Protein AF-A0AAN4W1P3-F1 (afdb_monomer_lite)

pLDDT: mean 85.11, std 11.05, range [48.34, 97.38]

Sequence (76 aa):
MKIFVIIVVLLMALAGLYYRGEKSVHIEKDIAASPKEVWKVLINTEAYADWNTVIKPLSGTVMEGQKLNPNYSPLN

Organism: NCBI:txid981

InterPro domains:
  IPR023393 START-like domain superfamily [G3DSA:3.30.530.20] (11-71)

Foldseek 3Di:
DVVVVVVVVVVVVVVVVVVPDDDDDDDDDDDPDDPVVVVVCVQPQVCCVVPPPFWHRWDDHPDPPDDIDTDGDPDD

Structure (mmCIF, N/CA/C/O backbone):
data_AF-A0AAN4W1P3-F1
#
_entry.id   AF-A0AAN4W1P3-F1
#
loop_
_atom_site.group_PDB
_atom_site.id
_atom_site.type_symbol
_atom_site.label_atom_id
_atom_site.label_alt_id
_atom_site.label_comp_id
_atom_site.label_asym_id
_atom_site.label_entity_id
_atom_site.label_seq_id
_atom_site.pdbx_PDB_ins_code
_atom_site.Cartn_x
_atom_site.Cartn_y
_atom_site.Cartn_z
_atom_site.occupancy
_atom_site.B_iso_or_equiv
_atom_site.auth_seq_id
_atom_site.auth_comp_id
_atom_site.auth_asym_id
_atom_site.auth_atom_id
_atom_site.pdbx_PDB_model_num
ATOM 1 N N . MET A 1 1 ? 25.169 8.502 -44.379 1.00 76.44 1 MET A N 1
ATOM 2 C CA . MET A 1 1 ? 24.175 7.507 -43.909 1.00 76.44 1 MET A CA 1
ATOM 3 C C . MET A 1 1 ? 24.407 7.050 -42.464 1.00 76.44 1 MET A C 1
ATOM 5 O O . MET A 1 1 ? 23.493 7.193 -41.671 1.00 76.44 1 MET A O 1
ATOM 9 N N . LYS A 1 2 ? 25.606 6.587 -42.067 1.00 89.50 2 LYS A N 1
ATOM 10 C CA . LYS A 1 2 ? 25.887 6.107 -40.689 1.00 89.50 2 LYS A CA 1
ATOM 11 C C . LYS A 1 2 ? 25.604 7.132 -39.571 1.00 89.50 2 LYS A C 1
ATOM 13 O O . LYS A 1 2 ? 24.939 6.798 -38.603 1.00 89.50 2 LYS A O 1
ATOM 18 N N . ILE A 1 3 ? 26.046 8.384 -39.735 1.00 95.06 3 ILE A N 1
ATOM 19 C CA . ILE A 1 3 ? 25.830 9.466 -38.748 1.00 95.06 3 ILE A CA 1
ATOM 20 C C . ILE A 1 3 ? 24.341 9.780 -38.559 1.00 95.06 3 ILE A C 1
ATOM 22 O O . ILE A 1 3 ? 23.883 9.948 -37.436 1.00 95.06 3 ILE A O 1
ATOM 26 N N . PHE A 1 4 ? 23.572 9.790 -39.649 1.00 96.12 4 PHE A N 1
ATOM 27 C CA . PHE A 1 4 ? 22.129 10.019 -39.596 1.00 96.12 4 PHE A CA 1
ATOM 28 C C . PHE A 1 4 ? 21.411 8.933 -38.782 1.00 96.12 4 PHE A C 1
ATOM 30 O O . PHE A 1 4 ? 20.596 9.249 -37.923 1.00 96.12 4 PHE A O 1
ATOM 37 N N . VAL A 1 5 ? 21.778 7.662 -38.982 1.00 96.44 5 VAL A N 1
ATOM 38 C CA . VAL A 1 5 ? 21.227 6.539 -38.203 1.00 96.44 5 VAL A CA 1
ATOM 39 C C . VAL A 1 5 ? 21.553 6.683 -36.713 1.00 96.44 5 VAL A C 1
ATOM 41 O O . VAL A 1 5 ? 20.674 6.492 -35.880 1.00 96.44 5 VAL A O 1
ATOM 44 N N . ILE A 1 6 ? 22.785 7.077 -36.371 1.00 96.81 6 ILE A N 1
ATOM 45 C CA . ILE A 1 6 ? 23.195 7.293 -34.974 1.00 96.81 6 ILE A CA 1
ATOM 46 C C . ILE A 1 6 ? 22.354 8.396 -34.322 1.00 96.81 6 ILE A C 1
ATOM 48 O O . ILE A 1 6 ? 21.867 8.210 -33.210 1.00 96.81 6 ILE A O 1
ATOM 52 N N . ILE A 1 7 ? 22.135 9.513 -35.020 1.00 97.06 7 ILE A N 1
ATOM 53 C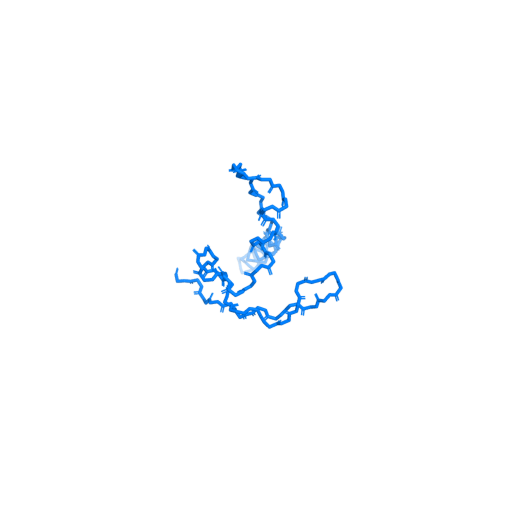 CA . ILE A 1 7 ? 21.323 10.628 -34.512 1.00 97.06 7 ILE A CA 1
ATOM 54 C C . ILE A 1 7 ? 19.882 10.177 -34.259 1.00 97.06 7 ILE A C 1
ATOM 56 O O . ILE A 1 7 ? 19.335 10.454 -33.196 1.00 97.06 7 ILE A O 1
ATOM 60 N N . VAL A 1 8 ? 19.281 9.436 -35.193 1.00 97.19 8 VAL A N 1
ATOM 61 C CA . VAL A 1 8 ? 17.905 8.935 -35.047 1.00 97.19 8 VAL A CA 1
ATOM 62 C C . VAL A 1 8 ? 17.776 7.990 -33.848 1.00 97.19 8 VAL A C 1
ATOM 64 O O . VAL A 1 8 ? 16.849 8.132 -33.053 1.00 97.19 8 VAL A O 1
ATOM 67 N N . VAL A 1 9 ? 18.724 7.067 -33.665 1.00 96.94 9 VAL A N 1
ATOM 68 C CA . VAL A 1 9 ? 18.738 6.156 -32.507 1.00 96.94 9 VAL A CA 1
ATOM 69 C C . VAL A 1 9 ? 18.878 6.928 -31.195 1.00 96.94 9 VAL A C 1
ATOM 71 O O . VAL A 1 9 ? 18.172 6.638 -30.230 1.00 96.94 9 VAL A O 1
ATOM 74 N N . LEU A 1 10 ? 19.749 7.936 -31.162 1.00 96.94 10 LEU A N 1
ATOM 75 C CA . LEU A 1 10 ? 19.998 8.735 -29.965 1.00 96.94 10 LEU A CA 1
ATOM 76 C C . LEU A 1 10 ? 18.773 9.583 -29.590 1.00 96.94 10 LEU A C 1
ATOM 78 O O . LEU A 1 10 ? 18.405 9.646 -28.419 1.00 96.94 10 LEU A O 1
ATOM 82 N N . LEU A 1 11 ? 18.077 10.148 -30.581 1.00 96.88 11 LEU A N 1
ATOM 83 C CA . LEU A 1 11 ? 16.812 10.858 -30.372 1.00 96.88 11 LEU A CA 1
ATOM 84 C C . LEU A 1 11 ? 15.708 9.933 -29.842 1.00 96.88 11 LEU A C 1
ATOM 86 O O . LEU A 1 11 ? 15.001 10.311 -28.911 1.00 96.88 11 LEU A O 1
ATOM 90 N N . MET A 1 12 ? 15.588 8.711 -30.374 1.00 95.38 12 MET A N 1
ATOM 91 C CA . MET A 1 12 ? 14.622 7.729 -29.863 1.00 95.38 12 MET A CA 1
ATOM 92 C C . MET A 1 12 ? 14.925 7.315 -28.418 1.00 95.38 12 MET A C 1
ATOM 94 O O . MET A 1 12 ? 14.004 7.195 -27.610 1.00 95.38 12 MET A O 1
ATOM 98 N N . ALA A 1 13 ? 16.202 7.143 -28.065 1.00 94.75 13 ALA A N 1
ATOM 99 C CA . ALA A 1 13 ? 16.605 6.819 -26.698 1.00 94.75 13 ALA A CA 1
ATOM 100 C C . ALA A 1 13 ? 16.265 7.951 -25.714 1.00 94.75 13 ALA A C 1
ATOM 102 O O . ALA A 1 13 ? 15.713 7.695 -24.643 1.00 94.75 13 ALA A O 1
ATOM 103 N N . LEU A 1 14 ? 16.536 9.205 -26.092 1.00 94.06 14 LEU A N 1
ATOM 104 C CA . LEU A 1 14 ? 16.201 10.376 -25.278 1.00 94.06 14 LEU A CA 1
ATOM 105 C C . LEU A 1 14 ? 14.687 10.553 -25.117 1.00 94.06 14 LEU A C 1
ATOM 107 O O . LEU A 1 14 ? 14.223 10.810 -24.008 1.00 94.06 14 LEU A O 1
ATOM 111 N N . ALA A 1 15 ? 13.912 10.351 -26.186 1.00 90.88 15 ALA A N 1
ATOM 112 C CA . ALA A 1 15 ? 12.454 10.362 -26.110 1.00 90.88 15 ALA A CA 1
ATOM 113 C C . ALA A 1 15 ? 11.941 9.278 -25.147 1.00 90.88 15 ALA A C 1
ATOM 115 O O . ALA A 1 15 ? 11.119 9.562 -24.280 1.00 90.88 15 ALA A O 1
ATOM 116 N N . GLY A 1 16 ? 12.475 8.054 -25.226 1.00 88.56 16 GLY A N 1
ATOM 117 C CA . GLY A 1 16 ? 12.116 6.967 -24.310 1.00 88.56 16 GLY A CA 1
ATOM 118 C C . GLY A 1 16 ? 12.407 7.288 -22.840 1.00 88.56 16 GLY A C 1
ATOM 119 O O . GLY A 1 16 ? 11.588 6.989 -21.972 1.00 88.56 16 GLY A O 1
ATOM 120 N N . LEU A 1 17 ? 13.542 7.936 -22.555 1.00 86.00 17 LEU A N 1
ATOM 121 C CA . LEU A 1 17 ? 13.882 8.398 -21.205 1.00 86.00 17 LEU A CA 1
ATOM 122 C C . LEU A 1 17 ? 12.950 9.517 -20.727 1.00 86.00 17 LEU A C 1
ATOM 124 O O . LEU A 1 17 ? 12.539 9.498 -19.571 1.00 86.00 17 LEU A O 1
ATOM 128 N N . TYR A 1 18 ? 12.571 10.443 -21.610 1.00 85.19 18 TYR A N 1
ATOM 129 C CA . TYR A 1 18 ? 11.625 11.515 -21.296 1.00 85.19 18 TYR A CA 1
ATOM 130 C C . TYR A 1 18 ? 10.239 10.977 -20.907 1.00 85.19 18 TYR A C 1
ATOM 132 O O . TYR A 1 18 ? 9.640 11.443 -19.942 1.00 85.19 18 TYR A O 1
ATOM 140 N N . TYR A 1 19 ? 9.749 9.945 -21.600 1.00 83.69 19 TYR A N 1
ATOM 141 C CA . TYR A 1 19 ? 8.461 9.315 -21.282 1.00 83.69 19 TYR A CA 1
ATOM 142 C C . TYR A 1 19 ? 8.478 8.448 -20.014 1.00 83.69 19 TYR A C 1
ATOM 144 O O . TYR A 1 19 ? 7.426 7.983 -19.568 1.00 83.69 19 TYR A O 1
ATOM 152 N N . ARG A 1 20 ? 9.642 8.246 -19.388 1.00 79.12 20 ARG A N 1
ATOM 153 C CA . ARG A 1 20 ? 9.800 7.510 -18.127 1.00 79.12 20 ARG A CA 1
ATOM 154 C C . ARG A 1 20 ? 9.483 8.397 -16.913 1.00 79.12 20 ARG A C 1
ATOM 156 O O . ARG A 1 20 ? 10.248 8.437 -15.957 1.00 79.12 20 ARG A O 1
ATOM 163 N N . GLY A 1 21 ? 8.378 9.137 -16.972 1.00 71.00 21 GLY A N 1
ATOM 164 C CA . GLY A 1 21 ? 7.879 9.924 -15.844 1.00 71.00 21 GLY A CA 1
ATOM 165 C C . GLY A 1 21 ? 7.347 9.040 -14.712 1.00 71.00 21 GLY A C 1
ATOM 166 O O . GLY A 1 21 ? 7.047 7.859 -14.918 1.00 71.00 21 GLY A O 1
ATOM 167 N N . GLU A 1 22 ? 7.213 9.618 -13.516 1.00 73.38 22 GLU A N 1
ATOM 168 C CA . GLU A 1 22 ? 6.564 8.950 -12.388 1.00 73.38 22 GLU A CA 1
ATOM 169 C C . GLU A 1 22 ? 5.101 8.667 -12.734 1.00 73.38 22 GLU A C 1
ATOM 171 O O . GLU A 1 22 ? 4.303 9.575 -12.969 1.00 73.38 22 GLU A O 1
ATOM 176 N N . LYS A 1 23 ? 4.751 7.383 -12.815 1.00 78.31 23 LYS A N 1
ATOM 177 C CA . LYS A 1 23 ? 3.373 6.972 -13.061 1.00 78.31 23 LYS A CA 1
ATOM 178 C C . LYS A 1 23 ? 2.623 6.985 -11.738 1.00 78.31 23 LYS A C 1
ATOM 180 O O . LYS A 1 23 ? 2.940 6.198 -10.851 1.00 78.31 23 LYS A O 1
ATOM 185 N N . SER A 1 24 ? 1.621 7.847 -11.628 1.00 81.50 24 SER A N 1
ATOM 186 C CA . SER A 1 24 ? 0.648 7.814 -10.541 1.00 81.50 24 SER A CA 1
ATOM 187 C C . SER A 1 24 ? -0.626 7.102 -10.995 1.00 81.50 24 SER A C 1
ATOM 189 O O . SER A 1 24 ? -0.993 7.118 -12.172 1.00 81.50 24 SER A O 1
ATOM 191 N N . VAL A 1 25 ? -1.293 6.444 -10.051 1.00 87.00 25 VAL A N 1
ATOM 192 C CA . VAL A 1 25 ? -2.602 5.818 -10.250 1.00 87.00 25 VAL A CA 1
ATOM 193 C C . VAL A 1 25 ? -3.528 6.382 -9.181 1.00 87.00 25 VAL A C 1
ATOM 195 O O . VAL A 1 25 ? -3.185 6.353 -8.002 1.00 87.00 25 VAL A O 1
ATOM 198 N N . HIS A 1 26 ? -4.684 6.899 -9.595 1.00 91.00 26 HIS A N 1
ATOM 199 C CA . HIS A 1 26 ? -5.729 7.406 -8.705 1.00 91.00 26 HIS A CA 1
ATOM 200 C C . HIS A 1 26 ? -6.972 6.534 -8.846 1.00 91.00 26 HIS A C 1
ATOM 202 O O . HIS A 1 26 ? -7.427 6.293 -9.965 1.00 91.00 26 HIS A O 1
ATOM 208 N N . ILE A 1 27 ? -7.489 6.028 -7.727 1.00 91.88 27 ILE A N 1
ATOM 209 C CA . ILE A 1 27 ? -8.670 5.161 -7.682 1.00 91.88 27 ILE A CA 1
ATOM 210 C C . ILE A 1 27 ? -9.550 5.630 -6.530 1.00 91.88 27 ILE A C 1
ATOM 212 O O . ILE A 1 27 ? -9.068 5.824 -5.416 1.00 91.88 27 ILE A O 1
ATOM 216 N N . GLU A 1 28 ? -10.845 5.745 -6.797 1.00 94.38 28 GLU A N 1
ATOM 217 C CA . GLU A 1 28 ? -11.870 6.037 -5.800 1.00 94.38 28 GLU A CA 1
ATOM 218 C C . GLU A 1 28 ? -12.901 4.913 -5.778 1.00 94.38 28 GLU A C 1
ATOM 220 O O . GLU A 1 28 ? -13.196 4.290 -6.803 1.00 94.38 28 GLU A O 1
ATOM 225 N N . LYS A 1 29 ? -13.428 4.628 -4.588 1.00 93.25 29 LYS A N 1
ATOM 226 C CA . LYS A 1 29 ? -14.460 3.616 -4.391 1.00 93.25 29 LYS A CA 1
ATOM 227 C C . LYS A 1 29 ? -15.333 3.988 -3.204 1.00 93.25 29 LYS A C 1
ATOM 229 O O . LYS A 1 29 ? -14.820 4.204 -2.109 1.00 93.25 29 LYS A O 1
ATOM 234 N N . ASP A 1 30 ? -16.642 3.961 -3.416 1.00 96.12 30 ASP A N 1
ATOM 235 C CA . ASP A 1 30 ? -17.609 4.093 -2.335 1.00 96.12 30 ASP A CA 1
ATOM 236 C C . ASP A 1 30 ? -17.680 2.793 -1.529 1.00 96.12 30 ASP A C 1
ATOM 238 O O . ASP A 1 30 ? -17.872 1.699 -2.071 1.00 96.12 30 ASP A O 1
ATOM 242 N N . ILE A 1 31 ? -17.516 2.916 -0.215 1.00 94.56 31 ILE A N 1
ATOM 243 C CA . ILE A 1 31 ? -17.632 1.812 0.736 1.00 94.56 31 ILE A CA 1
ATOM 244 C 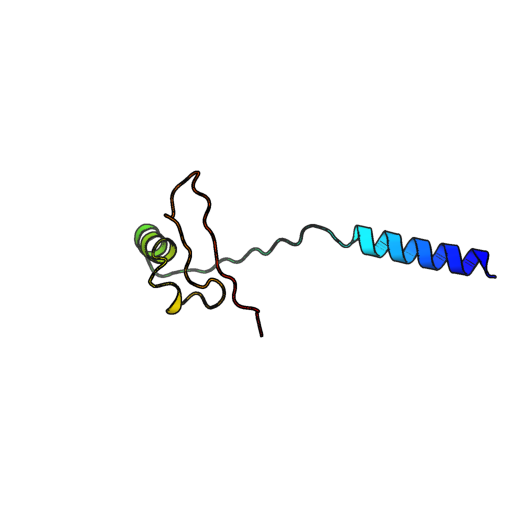C . ILE A 1 31 ? -18.774 2.158 1.684 1.00 94.56 31 ILE A C 1
ATOM 246 O O . ILE A 1 31 ? -18.748 3.199 2.335 1.00 94.56 31 ILE A O 1
ATOM 250 N N . ALA A 1 32 ? -19.768 1.275 1.780 1.00 96.81 32 ALA A N 1
ATOM 251 C CA . ALA A 1 32 ? -20.907 1.421 2.685 1.00 96.81 32 ALA A CA 1
ATOM 252 C C . ALA A 1 32 ? -20.513 1.113 4.146 1.00 96.81 32 ALA A C 1
ATOM 254 O O . ALA A 1 32 ? -21.038 0.192 4.765 1.00 96.81 32 ALA A O 1
ATOM 255 N N . ALA A 1 33 ? -19.543 1.858 4.673 1.00 96.06 33 ALA A N 1
ATOM 256 C CA . ALA A 1 33 ? -19.046 1.772 6.040 1.00 96.06 33 ALA A CA 1
ATOM 257 C C . ALA A 1 33 ? -18.543 3.148 6.496 1.00 96.06 33 ALA A C 1
ATOM 259 O O . ALA A 1 33 ? -18.196 4.004 5.681 1.00 96.06 33 ALA A O 1
ATOM 260 N N . SER A 1 34 ? -18.476 3.372 7.806 1.00 97.38 34 SER A N 1
ATOM 261 C CA . SER A 1 34 ? -17.891 4.603 8.332 1.00 97.38 34 SER A CA 1
ATOM 262 C C . SER A 1 34 ? -16.371 4.642 8.101 1.00 97.38 34 SER A C 1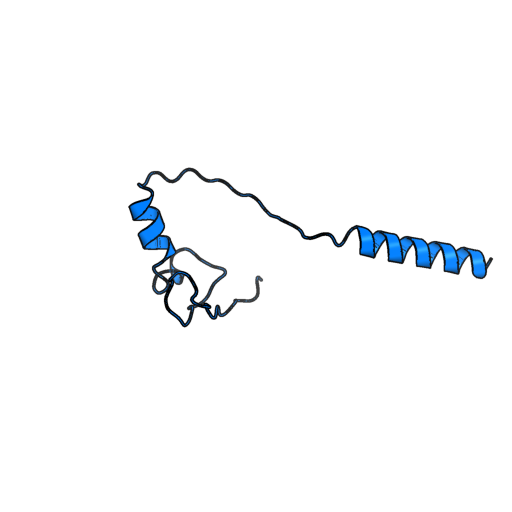
ATOM 264 O O . SER A 1 34 ? -15.714 3.595 8.085 1.00 97.38 34 SER A O 1
ATOM 266 N N . PRO A 1 35 ? -15.756 5.838 8.030 1.00 95.69 35 PRO A N 1
ATOM 267 C CA . PRO A 1 35 ? -14.303 5.963 7.897 1.00 95.69 35 PRO A CA 1
ATOM 268 C C . PRO A 1 35 ? -13.523 5.210 8.983 1.00 95.69 35 PRO A C 1
ATOM 270 O O . PRO A 1 35 ? -12.462 4.652 8.721 1.00 95.69 35 PRO A O 1
ATOM 273 N N . LYS A 1 36 ? -14.068 5.146 10.205 1.00 95.81 36 LYS A N 1
ATOM 274 C CA . LYS A 1 36 ? -13.446 4.451 11.338 1.00 95.81 36 LYS A CA 1
ATOM 275 C C . LYS A 1 36 ? -13.424 2.933 11.148 1.00 95.81 36 LYS A C 1
ATOM 277 O O . LYS A 1 36 ? -12.448 2.287 11.523 1.00 95.81 36 LYS A O 1
ATOM 282 N N . GLU A 1 37 ? -14.484 2.367 10.581 1.00 95.94 37 GLU A N 1
ATOM 283 C CA . GLU A 1 37 ? -14.567 0.933 10.287 1.00 95.94 37 GLU A CA 1
ATOM 284 C C . GLU A 1 37 ? -13.618 0.554 9.153 1.00 95.94 37 GLU A C 1
ATOM 286 O O . GLU A 1 37 ? -12.866 -0.410 9.290 1.00 95.94 37 GLU A O 1
ATOM 291 N N . VAL A 1 38 ? -13.579 1.360 8.086 1.00 94.56 38 VAL A N 1
ATOM 292 C CA . VAL A 1 38 ? -12.626 1.176 6.982 1.00 94.56 38 VAL A CA 1
ATOM 293 C C . VAL A 1 38 ? -11.192 1.255 7.503 1.00 94.56 38 VAL A C 1
ATOM 295 O O . VAL A 1 38 ? -10.391 0.360 7.241 1.00 94.56 38 VAL A O 1
ATOM 298 N N . TRP A 1 39 ? -10.880 2.269 8.314 1.00 92.94 39 TRP A N 1
ATOM 299 C CA . TRP A 1 39 ? -9.551 2.428 8.899 1.00 92.94 39 TRP A CA 1
ATOM 300 C C . TRP A 1 39 ? -9.135 1.222 9.743 1.00 92.94 39 TRP A C 1
ATOM 302 O O . TRP A 1 39 ? -8.012 0.743 9.614 1.00 92.94 39 TRP A O 1
ATOM 312 N N . LYS A 1 40 ? -10.049 0.676 10.555 1.00 93.06 40 LYS A N 1
ATOM 313 C CA . LYS A 1 40 ? -9.789 -0.514 11.377 1.00 93.06 40 LYS A CA 1
ATOM 314 C C . LYS A 1 40 ? -9.372 -1.724 10.534 1.00 93.06 40 LYS A C 1
ATOM 316 O O . LYS A 1 40 ? -8.511 -2.481 10.969 1.00 93.06 40 LYS A O 1
ATOM 321 N N . VAL A 1 41 ? -9.963 -1.905 9.352 1.00 92.38 41 VAL A N 1
ATOM 322 C CA . VAL A 1 41 ? -9.583 -2.980 8.420 1.00 92.38 41 VAL A CA 1
ATOM 323 C C . VAL A 1 41 ? -8.236 -2.681 7.761 1.00 92.38 41 VAL A C 1
ATOM 325 O O . VAL A 1 41 ? -7.385 -3.564 7.698 1.00 92.38 41 VAL A O 1
ATOM 328 N N . LEU A 1 42 ? -8.012 -1.437 7.327 1.00 90.06 42 LEU A N 1
ATOM 329 C CA . LEU A 1 42 ? -6.773 -1.031 6.658 1.00 90.06 42 LEU A CA 1
ATOM 330 C C . LEU A 1 42 ? -5.531 -1.168 7.539 1.00 90.06 42 LEU A C 1
ATOM 332 O O . LEU A 1 42 ? -4.463 -1.435 7.010 1.00 90.06 42 LEU A O 1
ATOM 336 N N . ILE A 1 43 ? -5.644 -1.003 8.857 1.00 89.88 43 ILE A N 1
ATOM 337 C CA . ILE A 1 43 ? -4.506 -1.167 9.778 1.00 89.88 43 ILE A CA 1
ATOM 338 C C . ILE A 1 43 ? -4.354 -2.597 10.315 1.00 89.88 43 ILE A C 1
ATOM 340 O O . ILE A 1 43 ? -3.369 -2.891 10.991 1.00 89.88 43 ILE A O 1
ATOM 344 N N . ASN A 1 44 ? -5.318 -3.487 10.050 1.00 89.12 44 ASN A N 1
ATOM 345 C CA . ASN A 1 44 ? -5.298 -4.866 10.531 1.00 89.12 44 ASN A CA 1
ATOM 346 C C . ASN A 1 44 ? -4.484 -5.761 9.587 1.00 89.12 44 ASN A C 1
ATOM 348 O O . ASN A 1 44 ? -5.036 -6.464 8.741 1.00 89.12 44 ASN A O 1
ATOM 352 N N . THR A 1 45 ? -3.163 -5.728 9.746 1.00 86.50 45 THR A N 1
ATOM 353 C CA . THR A 1 45 ? -2.209 -6.450 8.892 1.00 86.50 45 THR A CA 1
ATOM 354 C C . THR A 1 45 ? -2.371 -7.970 8.928 1.00 86.50 45 THR A C 1
ATOM 356 O O . THR A 1 45 ? -2.060 -8.630 7.938 1.00 86.50 45 THR A O 1
ATOM 359 N N . GLU A 1 46 ? -2.894 -8.533 10.021 1.00 84.44 46 GLU A N 1
ATOM 360 C CA . GLU A 1 46 ? -3.155 -9.972 10.156 1.00 84.44 46 GLU A CA 1
ATOM 361 C C . GLU A 1 46 ? -4.268 -10.443 9.209 1.00 84.44 46 GLU A C 1
ATOM 363 O O . GLU A 1 46 ? -4.179 -11.529 8.639 1.00 84.44 46 GLU A O 1
ATOM 368 N N . ALA A 1 47 ? -5.276 -9.597 8.977 1.00 87.38 47 ALA A N 1
ATOM 369 C CA . ALA A 1 47 ? -6.415 -9.888 8.104 1.00 87.38 47 ALA A CA 1
ATOM 370 C C . ALA A 1 47 ? -6.194 -9.460 6.642 1.00 87.38 47 ALA A C 1
ATOM 372 O O . ALA A 1 47 ? -7.121 -9.480 5.834 1.00 87.38 47 ALA A O 1
ATOM 373 N N . TYR A 1 48 ? -4.977 -9.054 6.261 1.00 87.56 48 TYR A N 1
ATOM 374 C CA . TYR A 1 48 ? -4.700 -8.660 4.876 1.00 87.56 48 TYR A CA 1
ATOM 375 C C . TYR A 1 48 ? -4.932 -9.803 3.892 1.00 87.56 48 TYR A C 1
ATOM 377 O O . TYR A 1 48 ? -5.369 -9.540 2.779 1.00 87.56 48 TYR A O 1
ATOM 385 N N . ALA A 1 49 ? -4.704 -11.056 4.295 1.00 84.62 49 ALA A N 1
ATOM 386 C CA . ALA A 1 49 ? -4.925 -12.213 3.428 1.00 84.62 49 ALA A CA 1
ATOM 387 C C . ALA A 1 49 ? -6.378 -12.327 2.922 1.00 84.62 49 ALA A C 1
ATOM 389 O O . ALA A 1 49 ? -6.601 -12.912 1.864 1.00 84.62 49 ALA A O 1
ATOM 390 N N . ASP A 1 50 ? -7.340 -11.733 3.632 1.00 89.25 50 ASP A N 1
ATOM 391 C CA . ASP A 1 50 ? -8.761 -11.803 3.288 1.00 89.25 50 ASP A CA 1
ATOM 392 C C . ASP A 1 50 ? -9.136 -10.891 2.106 1.00 89.25 50 ASP A C 1
ATOM 394 O O . ASP A 1 50 ? -10.144 -11.126 1.440 1.00 89.25 50 ASP A O 1
ATOM 398 N N . TRP A 1 51 ? -8.354 -9.837 1.833 1.00 87.88 51 TRP A N 1
ATOM 399 C CA . TRP A 1 51 ? -8.710 -8.822 0.828 1.00 87.88 51 TRP A CA 1
ATOM 400 C C . TRP A 1 51 ? -7.531 -8.244 0.029 1.00 87.88 51 TRP A C 1
ATOM 402 O O . TRP A 1 51 ? -7.714 -7.817 -1.112 1.00 87.88 51 TRP A O 1
ATOM 412 N N . ASN A 1 52 ? -6.325 -8.209 0.596 1.00 87.88 52 ASN A N 1
ATOM 413 C CA . ASN A 1 52 ? -5.122 -7.652 -0.012 1.00 87.88 52 ASN A CA 1
ATOM 414 C C . ASN A 1 52 ? -4.268 -8.765 -0.627 1.00 87.88 52 ASN A C 1
ATOM 416 O O . ASN A 1 52 ? -3.464 -9.418 0.034 1.00 87.88 52 ASN A O 1
ATOM 420 N N . THR A 1 53 ? -4.417 -8.957 -1.933 1.00 82.69 53 THR A N 1
ATOM 421 C CA . THR A 1 53 ? -3.689 -9.988 -2.686 1.00 82.69 53 THR A CA 1
ATOM 422 C C . THR A 1 53 ? -2.227 -9.631 -2.967 1.00 82.69 53 THR A C 1
ATOM 424 O O . THR A 1 53 ? -1.460 -10.492 -3.399 1.00 82.69 53 THR A O 1
ATOM 427 N N . VAL A 1 54 ? -1.827 -8.377 -2.733 1.00 80.56 54 VAL A N 1
ATOM 428 C CA . VAL A 1 54 ? -0.521 -7.836 -3.140 1.00 80.56 54 VAL A CA 1
ATOM 429 C C . VAL A 1 54 ? 0.472 -7.838 -1.980 1.00 80.56 54 VAL A C 1
ATOM 431 O O . VAL A 1 54 ? 1.626 -8.247 -2.139 1.00 80.56 54 VAL A O 1
ATOM 434 N N . ILE A 1 55 ? 0.032 -7.386 -0.805 1.00 78.19 55 ILE A N 1
ATOM 435 C CA . ILE A 1 55 ? 0.880 -7.248 0.380 1.00 78.19 55 ILE A CA 1
ATOM 436 C C . ILE A 1 55 ? 0.727 -8.496 1.250 1.00 78.19 55 ILE A C 1
ATOM 438 O O . ILE A 1 55 ? -0.316 -8.713 1.862 1.00 78.19 55 ILE A O 1
ATOM 442 N N . LYS A 1 56 ? 1.789 -9.301 1.339 1.00 68.88 56 LYS A N 1
ATOM 443 C CA . LYS A 1 56 ? 1.916 -10.388 2.322 1.00 68.88 56 LYS A CA 1
ATOM 444 C C . LYS A 1 56 ? 2.487 -9.851 3.644 1.00 68.88 56 LYS A C 1
ATOM 446 O O . LYS A 1 56 ? 2.979 -8.720 3.650 1.00 68.88 56 LYS A O 1
ATOM 451 N N . PRO A 1 57 ? 2.387 -10.613 4.759 1.00 61.72 57 PRO A N 1
ATOM 452 C CA . PRO A 1 57 ? 2.433 -10.082 6.120 1.00 61.72 57 PRO A CA 1
ATOM 453 C C . PRO A 1 57 ? 3.504 -9.015 6.318 1.00 61.72 57 PRO A C 1
ATOM 455 O O . PRO A 1 57 ? 4.691 -9.244 6.078 1.00 61.72 57 PRO A O 1
ATOM 458 N N . LEU A 1 58 ? 3.049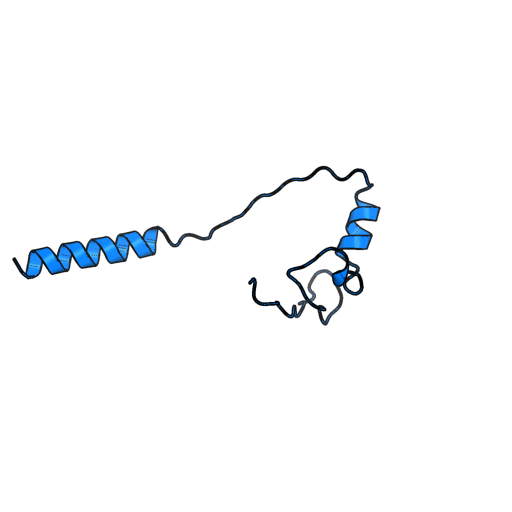 -7.836 6.732 1.00 67.19 58 LEU A N 1
ATOM 459 C CA . LEU A 1 58 ? 3.902 -6.722 7.111 1.00 67.19 58 LEU A CA 1
ATOM 460 C C . LEU A 1 58 ? 4.520 -7.042 8.468 1.00 67.19 58 LEU A C 1
ATOM 462 O O . LEU A 1 58 ? 3.803 -7.330 9.423 1.00 67.19 58 LEU A O 1
ATOM 466 N N . SER A 1 59 ? 5.842 -6.944 8.572 1.00 66.38 59 SE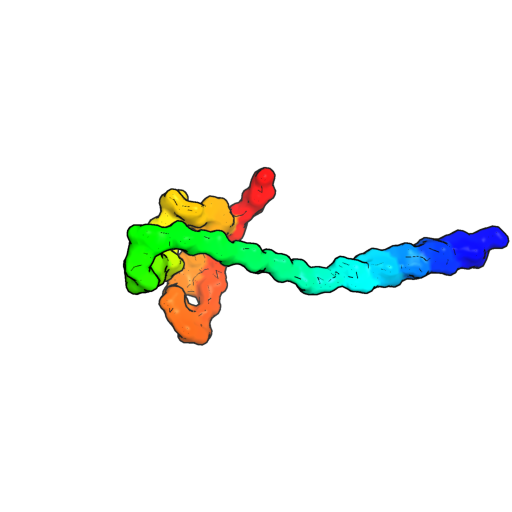R A N 1
ATOM 467 C CA . SER A 1 59 ? 6.479 -6.804 9.884 1.00 66.38 59 SER A CA 1
ATOM 468 C C . SER A 1 59 ? 6.525 -5.319 10.261 1.00 66.38 59 SER A C 1
ATOM 470 O O . SER A 1 59 ? 6.881 -4.475 9.432 1.00 66.38 59 SER A O 1
ATOM 472 N N . GLY A 1 60 ? 6.133 -5.006 11.500 1.00 70.94 60 GLY A N 1
ATOM 473 C CA . GLY A 1 60 ? 6.067 -3.643 12.045 1.00 70.94 60 GLY A CA 1
ATOM 474 C C . GLY A 1 60 ? 4.654 -3.201 12.450 1.00 70.94 60 GLY A C 1
ATOM 475 O O . GLY A 1 60 ? 3.669 -3.870 12.152 1.00 70.94 60 GLY A O 1
ATOM 476 N N . THR A 1 61 ? 4.563 -2.060 13.138 1.00 79.25 61 THR A N 1
ATOM 477 C CA . THR A 1 61 ? 3.298 -1.466 13.607 1.00 79.25 61 THR A CA 1
ATOM 478 C C . THR A 1 61 ? 2.861 -0.344 12.671 1.00 79.25 61 THR A C 1
ATOM 480 O O . THR A 1 61 ? 3.657 0.545 12.366 1.00 79.25 61 THR A O 1
ATOM 483 N N . VAL A 1 62 ? 1.593 -0.349 12.245 1.00 84.69 62 VAL A N 1
ATOM 484 C CA . VAL A 1 62 ? 1.014 0.734 11.433 1.00 84.69 62 VAL A CA 1
ATOM 485 C C . VAL A 1 62 ? 0.803 1.965 12.314 1.00 84.69 62 VAL A C 1
ATOM 487 O O . VAL A 1 62 ? -0.191 2.079 13.027 1.00 84.69 62 VAL A O 1
ATOM 490 N N . MET A 1 63 ? 1.779 2.868 12.298 1.00 84.44 63 MET A N 1
ATOM 491 C CA . MET A 1 63 ? 1.783 4.108 13.069 1.00 84.44 63 MET A CA 1
ATOM 492 C C . MET A 1 63 ? 2.597 5.172 12.330 1.00 84.44 63 MET A C 1
ATOM 494 O O . MET A 1 63 ? 3.534 4.848 11.598 1.00 84.44 63 MET A O 1
ATOM 498 N N . GLU A 1 64 ? 2.254 6.444 12.524 1.00 85.56 64 GLU A N 1
ATOM 499 C CA . GLU A 1 64 ? 3.000 7.550 11.925 1.00 85.56 64 GLU A CA 1
ATOM 500 C C . GLU A 1 64 ? 4.488 7.501 12.297 1.00 85.56 64 GLU A C 1
ATOM 502 O O . GLU A 1 64 ? 4.871 7.190 13.427 1.00 85.56 64 GLU A O 1
ATOM 507 N N . GLY A 1 65 ? 5.341 7.776 11.308 1.00 87.56 65 GLY A N 1
ATOM 508 C CA . GLY A 1 65 ? 6.796 7.746 11.457 1.00 87.56 65 GLY A CA 1
ATOM 509 C C . GLY A 1 65 ? 7.423 6.346 11.504 1.00 87.56 65 GLY A C 1
ATOM 510 O O . GLY A 1 65 ? 8.648 6.245 11.475 1.00 87.56 65 GLY A O 1
ATOM 511 N N . GLN A 1 66 ? 6.634 5.266 11.540 1.00 83.69 66 GLN A N 1
ATOM 512 C CA . GLN A 1 66 ? 7.159 3.900 11.493 1.00 83.69 66 GLN A CA 1
ATOM 513 C C . GLN A 1 66 ? 7.339 3.411 10.055 1.00 83.69 66 GLN A C 1
ATOM 515 O O . GLN A 1 66 ? 6.510 3.651 9.177 1.00 83.69 66 GLN A O 1
ATOM 520 N N . LYS A 1 67 ? 8.432 2.680 9.817 1.00 80.81 67 LYS A N 1
ATOM 521 C CA . LYS A 1 67 ? 8.687 2.024 8.534 1.00 80.81 67 LYS A CA 1
ATOM 522 C C . LYS A 1 67 ? 8.123 0.610 8.569 1.00 80.81 67 LYS A C 1
ATOM 524 O O . LYS A 1 67 ? 8.534 -0.201 9.394 1.00 80.81 67 LYS A O 1
ATOM 529 N N . LEU A 1 68 ? 7.225 0.312 7.640 1.00 81.50 68 LEU A N 1
ATOM 530 C CA . LEU A 1 68 ? 6.727 -1.042 7.439 1.00 81.50 68 LEU A CA 1
ATOM 531 C C . LEU A 1 68 ? 7.661 -1.814 6.505 1.00 81.50 68 LEU A C 1
ATOM 533 O O . LEU A 1 68 ? 8.213 -1.239 5.563 1.00 81.50 68 LEU A O 1
ATOM 537 N N . ASN A 1 69 ? 7.817 -3.116 6.745 1.00 79.50 69 ASN A N 1
ATOM 538 C CA . ASN A 1 69 ? 8.569 -4.001 5.860 1.00 79.50 69 ASN A CA 1
ATOM 539 C C . ASN A 1 69 ? 7.619 -5.006 5.177 1.00 79.50 69 ASN A C 1
ATOM 541 O O . ASN A 1 69 ? 7.390 -6.095 5.717 1.00 79.50 69 ASN A O 1
ATOM 545 N N . PRO A 1 70 ? 7.002 -4.621 4.042 1.00 73.81 70 PRO A N 1
ATOM 546 C CA . PRO A 1 70 ? 6.134 -5.498 3.263 1.00 73.81 70 PRO A CA 1
ATOM 547 C C . PRO A 1 70 ? 6.922 -6.615 2.595 1.00 73.81 70 PRO A C 1
ATOM 549 O O . PRO A 1 70 ? 7.925 -6.370 1.925 1.00 73.81 70 PRO A O 1
ATOM 552 N N . ASN A 1 71 ? 6.402 -7.835 2.696 1.00 71.69 71 ASN A N 1
ATOM 553 C CA . ASN A 1 71 ? 6.780 -8.894 1.777 1.00 71.69 71 ASN A CA 1
ATOM 554 C C . ASN A 1 71 ? 5.838 -8.831 0.567 1.00 71.69 71 ASN A C 1
ATOM 556 O O . ASN A 1 71 ? 4.633 -9.047 0.696 1.00 71.69 71 ASN A O 1
ATOM 560 N N . TYR A 1 72 ? 6.366 -8.488 -0.603 1.00 70.50 72 TYR A N 1
ATOM 561 C CA . TYR A 1 72 ? 5.577 -8.436 -1.830 1.00 70.50 72 TYR A CA 1
ATOM 562 C C . TYR A 1 72 ? 5.515 -9.824 -2.459 1.00 70.50 72 TYR A C 1
ATOM 564 O O . TYR A 1 72 ? 6.546 -10.469 -2.647 1.00 70.50 72 TYR A O 1
ATOM 572 N N . SER A 1 73 ? 4.317 -10.283 -2.827 1.00 63.31 73 SER A N 1
ATOM 573 C CA . SER A 1 73 ? 4.233 -11.414 -3.756 1.00 63.31 73 SER A CA 1
ATOM 574 C C . SER A 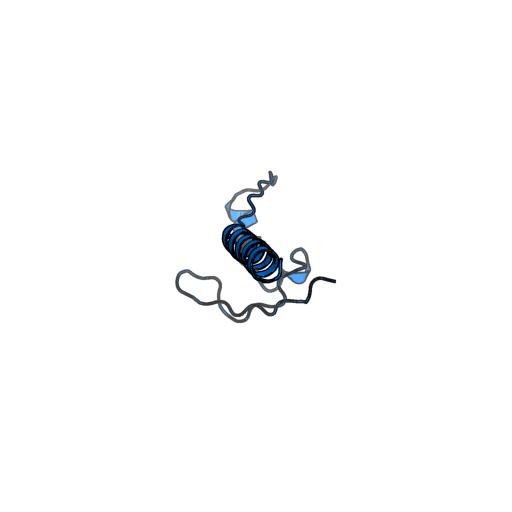1 73 ? 4.460 -10.920 -5.182 1.00 63.31 73 SER A C 1
ATOM 576 O O . SER A 1 73 ? 3.936 -9.860 -5.531 1.00 63.31 73 SER A O 1
ATOM 578 N N . PRO A 1 74 ? 5.212 -11.656 -6.019 1.00 58.88 74 PRO A N 1
ATOM 579 C CA . PRO A 1 74 ? 5.252 -11.356 -7.441 1.00 58.88 74 PRO A CA 1
ATOM 580 C C . PRO A 1 74 ? 3.827 -11.442 -8.000 1.00 58.88 74 PRO A C 1
ATOM 582 O O . PRO A 1 74 ? 3.101 -12.399 -7.725 1.00 58.88 74 PRO A O 1
ATOM 585 N N . LEU A 1 75 ? 3.418 -10.404 -8.729 1.00 57.50 75 LEU A N 1
ATOM 586 C CA . LEU A 1 75 ? 2.164 -10.402 -9.475 1.00 57.50 75 LEU A CA 1
ATOM 587 C C . LEU A 1 75 ? 2.331 -11.407 -10.628 1.00 57.50 75 LEU A C 1
ATOM 589 O O . LEU A 1 75 ? 3.262 -11.249 -11.420 1.00 57.50 75 LEU A O 1
ATOM 593 N N . ASN A 1 76 ? 1.499 -12.453 -10.660 1.00 48.34 76 ASN A N 1
ATOM 594 C CA . ASN A 1 76 ? 1.461 -13.432 -11.755 1.00 48.34 76 ASN A CA 1
ATOM 595 C C . ASN A 1 76 ? 0.827 -12.835 -13.012 1.00 48.34 76 ASN A C 1
ATOM 597 O O . ASN A 1 76 ? -0.183 -12.110 -12.860 1.00 48.34 76 ASN A O 1
#

Secondary structure (DSSP, 8-state):
-HHHHHHHHHHHHHHHHHT------------SS-HHHHHHHHT-GGGGGGT-SSEEEEES---TTPPPEEEEPPP-

Radius of gyration: 21.75 Å; chains: 1; bounding box: 47×25×58 Å